Protein AF-A0A431HRC5-F1 (afdb_monomer)

Solvent-accessible surface area (backbone atoms only — not comparable to full-atom values): 5833 Å² total; per-residue (Å²): 88,67,70,60,21,51,48,54,44,73,71,49,99,61,63,73,68,60,34,54,52,47,36,51,52,27,50,53,50,45,51,49,48,45,42,75,72,32,71,64,42,53,46,49,58,51,49,56,55,51,52,53,56,52,58,71,63,57,76,72,75,52,74,67,57,56,50,50,55,50,51,54,52,51,52,50,50,52,52,51,51,52,51,50,52,52,50,53,50,50,50,48,49,48,48,45,57,69,72,62,61,68,72,130

Radius of gyration: 35.65 Å; Cα contacts (8 Å, |Δi|>4): 38; chains: 1; bounding box: 66×40×90 Å

pLDDT: mean 80.33, std 10.62, range [48.0, 97.94]

Secondary structure (DSSP, 8-state):
-HHHHHHHHHH--S-HHHHHHHHHHHHHHHHHHHHHH-HHHHHHHHHHHHHHHHHTT--PPPHHHHHHHHHHHHHHHHHHHHHHHHHHHHHHHHIIIIIS----

Mean predicted aligned error: 13.35 Å

Structure (mmCIF, N/CA/C/O backbone):
data_AF-A0A431HRC5-F1
#
_entry.id   AF-A0A431HRC5-F1
#
loop_
_atom_site.group_PDB
_atom_site.id
_atom_site.type_symbol
_atom_site.label_atom_id
_atom_site.label_alt_id
_atom_site.label_comp_id
_atom_site.label_asym_id
_atom_site.label_entity_id
_atom_site.label_seq_id
_atom_site.pdbx_PDB_ins_code
_atom_site.Cartn_x
_atom_site.Cartn_y
_atom_site.Cartn_z
_atom_site.occupancy
_atom_site.B_iso_or_equiv
_atom_site.auth_seq_id
_atom_site.auth_comp_id
_atom_site.auth_asym_id
_atom_site.auth_atom_id
_atom_site.pdbx_PDB_model_num
ATOM 1 N N . PHE A 1 1 ? 20.438 7.094 -32.213 1.00 67.19 1 PHE A N 1
ATOM 2 C CA . PHE A 1 1 ? 19.367 6.370 -32.932 1.00 67.19 1 PHE A CA 1
ATOM 3 C C . PHE A 1 1 ? 18.222 7.284 -33.365 1.00 67.19 1 PHE A C 1
ATOM 5 O O . PHE A 1 1 ? 17.969 7.348 -34.556 1.00 67.19 1 PHE A O 1
ATOM 12 N N . ILE A 1 2 ? 17.604 8.060 -32.465 1.00 66.50 2 ILE A N 1
ATOM 13 C CA . ILE A 1 2 ? 16.458 8.935 -32.802 1.00 66.50 2 ILE A CA 1
ATOM 14 C C . ILE A 1 2 ? 16.832 10.054 -33.794 1.00 66.50 2 ILE A C 1
ATOM 16 O O . ILE A 1 2 ? 16.126 10.260 -34.772 1.00 66.50 2 ILE A O 1
ATOM 20 N N . ILE A 1 3 ? 17.984 10.714 -33.614 1.00 71.69 3 ILE A N 1
ATOM 21 C CA . ILE A 1 3 ? 18.467 11.761 -34.541 1.00 71.69 3 ILE A CA 1
ATOM 22 C C . ILE A 1 3 ? 18.748 11.190 -35.944 1.00 71.69 3 ILE A C 1
ATOM 24 O O . ILE A 1 3 ? 18.415 11.814 -36.946 1.00 71.69 3 ILE A O 1
ATOM 28 N N . ALA A 1 4 ? 19.282 9.966 -36.026 1.00 68.12 4 ALA A N 1
ATOM 29 C CA . ALA A 1 4 ? 19.485 9.267 -37.298 1.00 68.12 4 ALA A CA 1
ATOM 30 C C . ALA A 1 4 ? 18.148 8.858 -37.951 1.00 68.12 4 ALA A C 1
ATOM 32 O O . ALA A 1 4 ? 17.988 9.012 -39.158 1.00 68.12 4 ALA A O 1
ATOM 33 N N . GLY A 1 5 ? 17.165 8.411 -37.159 1.00 63.25 5 GLY A N 1
ATOM 34 C CA . GLY A 1 5 ? 15.809 8.114 -37.634 1.00 63.25 5 GLY A CA 1
ATOM 35 C C . GLY A 1 5 ? 15.072 9.349 -38.163 1.00 63.25 5 GLY A C 1
ATOM 36 O O . GLY A 1 5 ? 14.425 9.280 -39.205 1.00 63.25 5 GLY A O 1
ATOM 37 N N . LEU A 1 6 ? 15.234 10.502 -37.506 1.00 65.88 6 LEU A N 1
ATOM 38 C CA . LEU A 1 6 ? 14.720 11.789 -37.988 1.00 65.88 6 LEU A CA 1
ATOM 39 C C . LEU A 1 6 ? 15.419 12.227 -39.285 1.00 65.88 6 LEU A C 1
ATOM 41 O O . LEU A 1 6 ? 14.752 12.682 -40.211 1.00 65.88 6 LEU A O 1
ATOM 45 N N . GLY A 1 7 ? 16.735 12.023 -39.396 1.00 68.56 7 GLY A N 1
ATOM 46 C CA . GLY A 1 7 ? 17.486 12.294 -40.627 1.00 68.56 7 GLY A CA 1
ATOM 47 C C . GLY A 1 7 ? 16.975 11.495 -41.832 1.00 68.56 7 GLY A C 1
ATOM 48 O O . GLY A 1 7 ? 16.808 12.053 -42.913 1.00 68.56 7 GLY A O 1
ATOM 49 N N . VAL A 1 8 ? 16.633 10.218 -41.639 1.00 66.56 8 VAL A N 1
ATOM 50 C CA . VAL A 1 8 ? 16.024 9.372 -42.684 1.00 66.56 8 VAL A CA 1
ATOM 51 C C . VAL A 1 8 ? 14.601 9.834 -43.030 1.00 66.56 8 VAL A C 1
ATOM 53 O O . VAL A 1 8 ? 14.221 9.835 -44.200 1.00 66.56 8 VAL A O 1
ATOM 56 N N . PHE A 1 9 ? 13.820 10.279 -42.042 1.00 66.62 9 PHE A N 1
ATOM 57 C CA . PHE A 1 9 ? 12.453 10.770 -42.251 1.00 66.62 9 PHE A CA 1
ATOM 58 C C . PHE A 1 9 ? 12.405 12.054 -43.104 1.00 66.62 9 PHE A C 1
ATOM 60 O O . PHE A 1 9 ? 11.560 12.180 -43.997 1.00 66.62 9 PHE A O 1
ATOM 67 N N . TYR A 1 10 ? 13.320 12.998 -42.854 1.00 69.25 10 TYR A N 1
ATOM 68 C CA . TYR A 1 10 ? 13.360 14.291 -43.550 1.00 69.25 10 TYR A CA 1
ATOM 69 C C . TYR A 1 10 ? 14.222 14.294 -44.822 1.00 69.25 10 TYR A C 1
ATOM 71 O O . TYR A 1 10 ? 13.905 15.028 -45.753 1.00 69.25 10 TYR A O 1
ATOM 79 N N . GLY A 1 11 ? 15.277 13.475 -44.896 1.00 68.12 11 GLY A N 1
ATOM 80 C CA . GLY A 1 11 ? 16.226 13.475 -46.017 1.00 68.12 11 GLY A CA 1
ATOM 81 C C . GLY A 1 11 ? 15.779 12.691 -47.254 1.00 68.12 11 GLY A C 1
ATOM 82 O O . GLY A 1 11 ? 16.298 12.918 -48.344 1.00 68.12 11 GLY A O 1
ATOM 83 N N . VAL A 1 12 ? 14.811 11.780 -47.120 1.00 69.06 12 VAL A N 1
ATOM 84 C CA . VAL A 1 12 ? 14.376 10.910 -48.221 1.00 69.06 12 VAL A CA 1
ATOM 85 C C . VAL A 1 12 ? 13.092 11.462 -48.862 1.00 69.06 12 VAL A C 1
ATOM 87 O O . VAL A 1 12 ? 12.033 11.492 -48.231 1.00 69.06 12 VAL A O 1
ATOM 90 N N . GLN A 1 13 ? 13.141 11.856 -50.142 1.00 65.88 13 GLN A N 1
ATOM 91 C CA . GLN A 1 13 ? 11.955 12.202 -50.952 1.00 65.88 13 GLN A CA 1
ATOM 92 C C . GLN A 1 13 ? 11.220 10.939 -51.454 1.00 65.88 13 GLN A C 1
ATOM 94 O O . GLN A 1 13 ? 10.993 10.762 -52.645 1.00 65.88 13 GLN A O 1
ATOM 99 N N . ALA A 1 14 ? 10.880 10.022 -50.545 1.00 66.38 14 ALA A N 1
ATOM 100 C CA . ALA A 1 14 ? 10.155 8.789 -50.859 1.00 66.38 14 ALA A CA 1
ATOM 101 C C . ALA A 1 14 ? 8.715 8.817 -50.330 1.00 66.38 14 ALA A C 1
ATOM 103 O O . ALA A 1 14 ? 8.324 9.705 -49.565 1.00 66.38 14 ALA A O 1
ATOM 104 N N . ALA A 1 15 ? 7.936 7.810 -50.734 1.00 73.88 15 ALA A N 1
ATOM 105 C CA . ALA A 1 15 ? 6.562 7.604 -50.294 1.00 73.88 15 ALA A CA 1
ATOM 106 C C . ALA A 1 15 ? 6.440 7.635 -48.761 1.00 73.88 15 ALA A C 1
ATOM 108 O O . ALA A 1 15 ? 7.267 7.069 -48.042 1.00 73.88 15 ALA A O 1
ATOM 109 N N . SER A 1 16 ? 5.369 8.269 -48.271 1.00 72.69 16 SER A N 1
ATOM 110 C CA . SER A 1 16 ? 5.159 8.572 -46.846 1.00 72.69 16 SER A CA 1
ATOM 111 C C . SER A 1 16 ? 5.315 7.344 -45.933 1.00 72.69 16 SER A C 1
ATOM 113 O O . SER A 1 16 ? 5.894 7.439 -44.854 1.00 72.69 16 SER A O 1
ATOM 115 N N . TRP A 1 17 ? 4.901 6.160 -46.397 1.00 73.12 17 TRP A N 1
ATOM 116 C CA . TRP A 1 17 ? 5.009 4.896 -45.658 1.00 73.12 17 TRP A CA 1
ATOM 117 C C . TRP A 1 17 ? 6.452 4.494 -45.302 1.00 73.12 17 TRP A C 1
ATOM 119 O O . TRP A 1 17 ? 6.709 4.026 -44.194 1.00 73.12 17 TRP A O 1
ATOM 129 N N . ILE A 1 18 ? 7.421 4.723 -46.195 1.00 78.56 18 ILE A N 1
ATOM 130 C CA . ILE A 1 18 ? 8.829 4.330 -45.986 1.00 78.56 18 ILE A CA 1
ATOM 131 C C . ILE A 1 18 ? 9.449 5.128 -44.830 1.00 78.56 18 ILE A C 1
ATOM 133 O O . ILE A 1 18 ? 10.245 4.601 -44.051 1.00 78.56 18 ILE A O 1
ATOM 137 N N . LYS A 1 19 ? 9.027 6.384 -44.668 1.00 76.56 19 LYS A N 1
ATOM 138 C CA . LYS A 1 19 ? 9.488 7.269 -43.596 1.00 76.56 19 LYS A CA 1
ATOM 139 C C . LYS A 1 19 ? 9.036 6.776 -42.219 1.00 76.56 19 LYS A C 1
ATOM 141 O O . LYS A 1 19 ? 9.836 6.735 -41.285 1.00 76.56 19 LYS A O 1
ATOM 146 N N . TRP A 1 20 ? 7.780 6.340 -42.107 1.00 77.81 20 TRP A N 1
ATOM 147 C CA . TRP A 1 20 ? 7.232 5.763 -40.875 1.00 77.81 20 TRP A CA 1
ATOM 148 C C . TRP A 1 20 ? 7.905 4.441 -40.505 1.00 77.81 20 TRP A C 1
ATOM 150 O O . TRP A 1 20 ? 8.258 4.243 -39.343 1.00 77.81 20 TRP A O 1
ATOM 160 N N . VAL A 1 21 ? 8.167 3.573 -41.486 1.00 83.44 21 VAL A N 1
ATOM 161 C CA . VAL A 1 21 ? 8.894 2.314 -41.259 1.00 83.44 21 VAL A CA 1
ATOM 162 C C . VAL A 1 21 ? 10.316 2.577 -40.751 1.00 83.44 21 VAL A C 1
ATOM 164 O O . VAL A 1 21 ? 10.734 1.960 -39.773 1.00 83.44 21 VAL A O 1
ATOM 167 N N . GLY A 1 22 ? 11.042 3.530 -41.346 1.00 81.06 22 GLY A N 1
ATOM 168 C CA . GLY A 1 22 ? 12.389 3.902 -40.894 1.00 81.06 22 GLY A CA 1
ATOM 169 C C . GLY A 1 22 ? 12.414 4.466 -39.469 1.00 81.06 22 GLY A C 1
ATOM 170 O O . GLY A 1 22 ? 13.288 4.121 -38.670 1.00 81.06 22 GLY A O 1
ATOM 171 N N . PHE A 1 23 ? 11.418 5.280 -39.114 1.00 79.19 23 PHE A N 1
ATOM 172 C CA . PHE A 1 23 ? 11.287 5.824 -37.765 1.00 79.19 23 PHE A CA 1
ATOM 173 C C . PHE A 1 23 ? 11.006 4.726 -36.731 1.00 79.19 23 PHE A C 1
ATOM 175 O O . PHE A 1 23 ? 11.716 4.632 -35.727 1.00 79.19 23 PHE A O 1
ATOM 182 N N . ILE A 1 24 ? 10.043 3.843 -37.010 1.00 84.81 24 ILE A N 1
ATOM 183 C CA . ILE A 1 24 ? 9.697 2.716 -36.133 1.00 84.81 24 ILE A CA 1
ATOM 184 C C . ILE A 1 24 ? 10.893 1.774 -35.968 1.00 84.81 24 ILE A C 1
ATOM 186 O O . ILE A 1 24 ? 11.231 1.411 -34.842 1.00 84.81 24 ILE A O 1
ATOM 190 N N . ALA A 1 25 ? 11.598 1.442 -37.053 1.00 85.06 25 ALA A N 1
ATOM 191 C CA . ALA A 1 25 ? 12.803 0.619 -36.989 1.00 85.06 25 ALA A CA 1
ATOM 192 C C . ALA A 1 25 ? 13.879 1.247 -36.087 1.00 85.06 25 ALA A C 1
ATOM 194 O O . ALA A 1 25 ? 14.488 0.553 -35.273 1.00 85.06 25 ALA A O 1
ATOM 195 N N . SER A 1 26 ? 14.072 2.569 -36.155 1.00 81.50 26 SER A N 1
ATOM 196 C CA . SER A 1 26 ? 15.042 3.267 -35.300 1.00 81.50 26 SER A CA 1
ATOM 197 C C . SER A 1 26 ? 14.678 3.230 -33.809 1.00 81.50 26 SER A C 1
ATOM 199 O O . SER A 1 26 ? 15.572 3.117 -32.966 1.00 81.50 26 SER A O 1
ATOM 201 N N . ILE A 1 27 ? 13.382 3.275 -33.478 1.00 86.00 27 ILE A N 1
ATOM 202 C CA . ILE A 1 27 ? 12.879 3.150 -32.102 1.00 86.00 27 ILE A CA 1
ATOM 203 C C . ILE A 1 27 ? 13.081 1.729 -31.588 1.00 86.00 27 ILE A C 1
ATOM 205 O O . ILE A 1 27 ? 13.588 1.547 -30.484 1.00 86.00 27 ILE A O 1
ATOM 209 N N . VAL A 1 28 ? 12.742 0.721 -32.392 1.00 86.62 28 VAL A N 1
ATOM 210 C CA . VAL A 1 28 ? 12.910 -0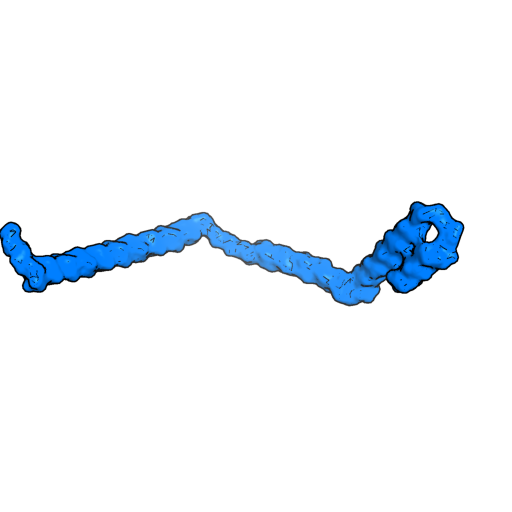.690 -32.019 1.00 86.62 28 VAL A CA 1
ATOM 211 C C . VAL A 1 28 ? 14.383 -1.013 -31.772 1.00 86.62 28 VAL A C 1
ATOM 213 O O . VAL A 1 28 ? 14.711 -1.638 -30.766 1.00 86.62 28 VAL A O 1
ATOM 216 N N . ILE A 1 29 ? 15.287 -0.520 -32.625 1.00 85.88 29 ILE A N 1
ATOM 217 C CA . ILE A 1 29 ? 16.735 -0.683 -32.434 1.00 85.88 29 ILE A CA 1
ATOM 218 C C . ILE A 1 29 ? 17.199 0.037 -31.163 1.00 85.88 29 ILE A C 1
ATOM 220 O O . ILE A 1 29 ? 17.966 -0.532 -30.391 1.00 85.88 29 ILE A O 1
ATOM 224 N N . ALA A 1 30 ? 16.722 1.258 -30.899 1.00 82.38 30 ALA A N 1
ATOM 225 C CA . ALA A 1 30 ? 17.086 1.994 -29.688 1.00 82.38 30 ALA A CA 1
ATOM 226 C C . ALA A 1 30 ? 16.646 1.265 -28.408 1.00 82.38 30 ALA A C 1
ATOM 228 O O . ALA A 1 30 ? 17.429 1.161 -27.465 1.00 82.38 30 ALA A O 1
ATOM 229 N N . LEU A 1 31 ? 15.423 0.727 -28.390 1.00 82.88 31 LEU A N 1
ATOM 230 C CA . LEU A 1 31 ? 14.891 -0.050 -27.270 1.00 82.88 31 LEU A CA 1
ATOM 231 C C . LEU A 1 31 ? 15.624 -1.385 -27.102 1.00 82.88 31 LEU A C 1
ATOM 233 O O . LEU A 1 31 ? 15.955 -1.758 -25.979 1.00 82.88 31 LEU A O 1
ATOM 237 N N . GLY A 1 32 ? 15.936 -2.073 -28.203 1.00 82.00 32 GLY A N 1
ATOM 238 C CA . GLY A 1 32 ? 16.723 -3.305 -28.184 1.00 82.00 32 GLY A CA 1
ATOM 239 C C . GLY A 1 32 ? 18.128 -3.077 -27.628 1.00 82.00 32 GLY A C 1
ATOM 240 O O . GLY A 1 32 ? 18.552 -3.771 -26.708 1.00 82.00 32 GLY A O 1
ATOM 241 N N . VAL A 1 33 ? 18.832 -2.050 -28.109 1.00 80.25 33 VAL A N 1
ATOM 242 C CA . VAL A 1 33 ? 20.164 -1.694 -27.599 1.00 80.25 33 VAL A CA 1
ATOM 243 C C . VAL A 1 33 ? 20.091 -1.279 -26.128 1.00 80.25 33 VAL A C 1
ATOM 245 O O . VAL A 1 33 ? 20.918 -1.722 -25.337 1.00 80.25 33 VAL A O 1
ATOM 248 N N . PHE A 1 34 ? 19.089 -0.493 -25.726 1.00 78.19 34 PHE A N 1
ATOM 249 C CA . PHE A 1 34 ? 18.898 -0.130 -24.320 1.00 78.19 34 PHE A CA 1
ATOM 250 C C . PHE A 1 34 ? 18.672 -1.361 -23.432 1.00 78.19 34 PHE A C 1
ATOM 252 O O . PHE A 1 34 ? 19.240 -1.438 -22.350 1.00 78.19 34 PHE A O 1
ATOM 259 N N . TYR A 1 35 ? 17.899 -2.346 -23.885 1.00 77.62 35 TYR A N 1
ATOM 260 C CA . TYR A 1 35 ? 17.643 -3.562 -23.117 1.00 77.62 35 TYR A CA 1
ATOM 261 C C . TYR A 1 35 ? 18.877 -4.475 -23.000 1.00 77.62 35 TYR A C 1
ATOM 263 O O . TYR A 1 35 ? 19.148 -4.986 -21.916 1.00 77.62 35 TYR A O 1
ATOM 271 N N . PHE A 1 36 ? 19.637 -4.662 -24.087 1.00 74.12 36 PHE A N 1
ATOM 272 C CA . PHE A 1 36 ? 20.758 -5.612 -24.131 1.00 74.12 36 PHE A CA 1
ATOM 273 C C . PHE A 1 36 ? 22.103 -5.042 -23.659 1.00 74.12 36 PHE A C 1
ATOM 275 O O . PHE A 1 36 ? 22.893 -5.781 -23.077 1.00 74.12 36 PHE A O 1
ATOM 282 N N . LEU A 1 37 ? 22.390 -3.760 -23.909 1.00 70.88 37 LEU A N 1
ATOM 283 C CA . LEU A 1 37 ? 23.668 -3.141 -23.530 1.00 70.88 37 LEU A CA 1
ATOM 284 C C . LEU A 1 37 ? 23.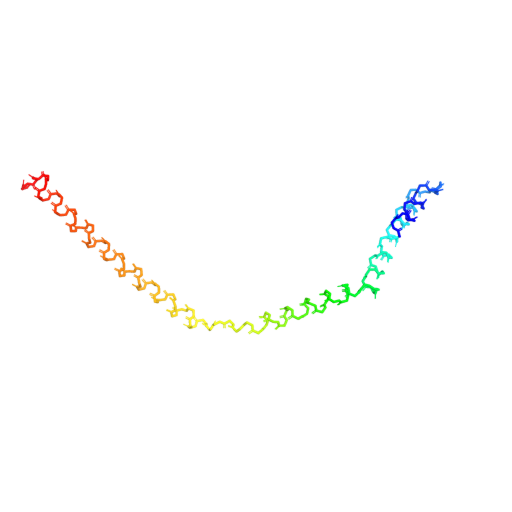612 -2.429 -22.176 1.00 70.88 37 LEU A C 1
ATOM 286 O O . LEU A 1 37 ? 24.654 -2.255 -21.546 1.00 70.88 37 LEU A O 1
ATOM 290 N N . SER A 1 38 ? 22.432 -1.985 -21.724 1.00 74.19 38 SER A N 1
ATOM 291 C CA . SER A 1 38 ? 22.341 -1.248 -20.464 1.0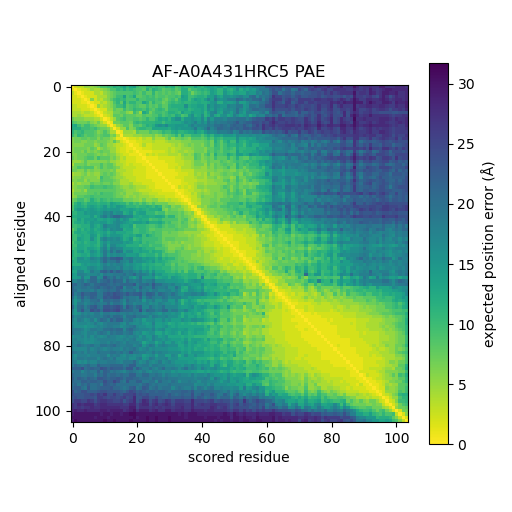0 74.19 38 SER A CA 1
ATOM 292 C C . SER A 1 38 ? 22.327 -2.203 -19.268 1.00 74.19 38 SER A C 1
ATOM 294 O O . SER A 1 38 ? 21.419 -3.036 -19.167 1.00 74.19 38 SER A O 1
ATOM 296 N N . PRO A 1 39 ? 23.231 -2.030 -18.285 1.00 65.69 39 PRO A N 1
ATOM 297 C CA . PRO A 1 39 ? 23.159 -2.771 -17.029 1.00 65.69 39 PRO A CA 1
ATOM 298 C C . PRO A 1 39 ? 21.833 -2.511 -16.292 1.00 65.69 39 PRO A C 1
ATOM 300 O O . PRO A 1 39 ? 21.339 -3.385 -15.588 1.00 65.69 39 PRO A O 1
ATOM 303 N N . VAL A 1 40 ? 21.198 -1.350 -16.500 1.00 69.81 40 VAL A N 1
ATOM 304 C CA . VAL A 1 40 ? 19.889 -1.014 -15.911 1.00 69.81 40 VAL A CA 1
ATOM 305 C C . VAL A 1 40 ? 18.755 -1.846 -16.526 1.00 69.81 40 VAL A C 1
ATOM 307 O O . VAL A 1 40 ? 17.866 -2.285 -15.799 1.00 69.81 40 VAL A O 1
ATOM 310 N N . GLY A 1 41 ? 18.793 -2.110 -17.839 1.00 65.25 41 GLY A N 1
ATOM 311 C CA . GLY A 1 41 ? 17.757 -2.870 -18.554 1.00 65.25 41 GLY A CA 1
ATOM 312 C C . GLY A 1 41 ? 17.682 -4.333 -18.111 1.00 65.25 41 GLY A C 1
ATOM 313 O O . GLY A 1 41 ? 16.604 -4.844 -17.802 1.00 65.25 41 GLY A O 1
ATOM 314 N N . VAL A 1 42 ? 18.842 -4.980 -17.983 1.00 69.00 42 VAL A N 1
ATOM 315 C CA . VAL A 1 42 ? 18.949 -6.364 -17.494 1.00 69.00 42 VAL A CA 1
ATOM 316 C C . VAL A 1 42 ? 18.616 -6.454 -16.000 1.00 69.00 42 VAL A C 1
ATOM 318 O O . VAL A 1 42 ? 17.910 -7.372 -15.571 1.00 69.00 42 VAL A O 1
ATOM 321 N N . ASN A 1 43 ? 19.060 -5.477 -15.202 1.00 75.69 43 ASN A N 1
ATOM 322 C CA . ASN A 1 43 ? 18.774 -5.456 -13.771 1.00 75.69 43 ASN A CA 1
ATOM 323 C C . ASN A 1 43 ? 17.284 -5.249 -13.479 1.00 75.69 43 ASN A C 1
ATOM 325 O O . ASN A 1 43 ? 16.772 -5.895 -12.573 1.00 75.69 43 ASN A O 1
ATOM 329 N N . LEU A 1 44 ? 16.553 -4.440 -14.255 1.00 77.12 44 LEU A N 1
ATOM 330 C CA . LEU A 1 44 ? 15.102 -4.254 -14.094 1.00 77.12 44 LEU A CA 1
ATOM 331 C C . LEU A 1 44 ? 14.329 -5.577 -14.149 1.00 77.12 44 LEU A C 1
ATOM 333 O O . LEU A 1 44 ? 13.490 -5.833 -13.289 1.00 77.12 44 LEU A O 1
ATOM 337 N N . HIS A 1 45 ? 14.641 -6.455 -15.106 1.00 78.12 45 HIS A N 1
ATOM 338 C CA . HIS A 1 45 ? 13.994 -7.767 -15.187 1.00 78.12 45 HIS A CA 1
ATOM 339 C C . HIS A 1 45 ? 14.279 -8.626 -13.945 1.00 78.12 45 HIS A C 1
ATOM 341 O O . HIS A 1 45 ? 13.384 -9.286 -13.409 1.00 78.12 45 HIS A O 1
ATOM 347 N N . LYS A 1 46 ? 15.521 -8.578 -13.451 1.00 81.25 46 LYS A N 1
ATOM 348 C CA . LYS A 1 46 ? 15.924 -9.252 -12.216 1.00 81.25 46 LYS A CA 1
ATOM 349 C C . LYS A 1 46 ? 15.203 -8.669 -10.992 1.00 81.25 46 LYS A C 1
ATOM 351 O O . LYS A 1 46 ? 14.682 -9.452 -10.205 1.00 81.25 46 LYS A O 1
ATOM 356 N N . TYR A 1 47 ? 15.071 -7.345 -10.890 1.00 81.44 47 TYR A N 1
ATOM 357 C CA . TYR A 1 47 ? 14.318 -6.670 -9.827 1.00 81.44 47 TYR A CA 1
ATOM 358 C C . TYR A 1 47 ? 12.851 -7.098 -9.805 1.00 81.44 47 TYR A C 1
ATOM 360 O O . TYR A 1 47 ? 12.361 -7.500 -8.757 1.00 81.44 47 TYR A O 1
ATOM 368 N N . PHE A 1 48 ? 12.159 -7.105 -10.949 1.00 83.81 48 PHE A N 1
ATOM 369 C CA . PHE A 1 48 ? 10.770 -7.580 -11.010 1.00 83.81 48 PHE A CA 1
ATOM 370 C C . PHE A 1 48 ? 10.637 -9.036 -10.552 1.00 83.81 48 PHE A C 1
ATOM 372 O O . PHE A 1 48 ? 9.726 -9.375 -9.794 1.00 83.81 48 PHE A O 1
ATOM 379 N N . LYS A 1 49 ? 11.567 -9.899 -10.977 1.00 85.38 49 LYS A N 1
ATOM 380 C CA . LYS A 1 49 ? 11.597 -11.305 -10.566 1.00 85.38 49 LYS A CA 1
ATOM 381 C C . LYS A 1 49 ? 11.847 -11.456 -9.064 1.00 85.38 49 LYS A C 1
ATOM 383 O O . LYS A 1 49 ? 11.226 -12.305 -8.431 1.00 85.38 49 LYS A O 1
ATOM 388 N N . GLU A 1 50 ? 12.741 -10.658 -8.492 1.00 84.00 50 GLU A N 1
ATOM 389 C CA . GLU A 1 50 ? 13.047 -10.659 -7.059 1.00 84.00 50 GLU A CA 1
ATOM 390 C C . GLU A 1 50 ? 11.880 -10.111 -6.229 1.00 84.00 50 GLU A C 1
ATOM 392 O O . GLU A 1 50 ? 11.471 -10.766 -5.273 1.00 84.00 50 GLU A O 1
ATOM 397 N N . SER A 1 51 ? 11.260 -9.001 -6.639 1.00 83.69 51 SER A N 1
ATOM 398 C CA . SER A 1 51 ? 10.069 -8.446 -5.984 1.00 83.69 51 SER A CA 1
ATOM 399 C C . SER A 1 51 ? 8.894 -9.420 -6.004 1.00 83.69 51 SER A C 1
ATOM 401 O O . SER A 1 51 ? 8.223 -9.591 -4.990 1.00 83.69 51 SER A O 1
ATOM 403 N N . TYR A 1 52 ? 8.666 -10.116 -7.123 1.00 83.12 52 TYR A N 1
ATOM 404 C CA . TYR A 1 52 ? 7.615 -11.129 -7.199 1.00 83.12 52 TYR A CA 1
ATOM 405 C C . TYR A 1 52 ? 7.882 -12.305 -6.250 1.00 83.12 52 TYR A C 1
ATOM 407 O O . TYR A 1 52 ? 6.974 -12.764 -5.558 1.00 83.12 52 TYR A O 1
ATOM 415 N N . ARG A 1 53 ? 9.138 -12.757 -6.155 1.00 82.62 53 ARG A N 1
ATOM 416 C CA . ARG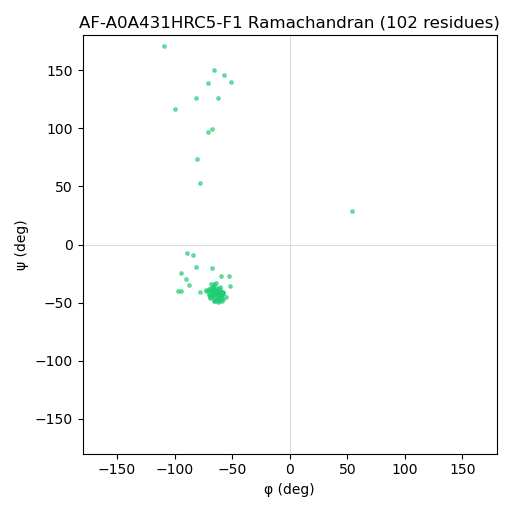 A 1 53 ? 9.533 -13.802 -5.198 1.00 82.62 53 ARG A CA 1
ATOM 417 C C . ARG A 1 53 ? 9.372 -13.355 -3.747 1.00 82.62 53 ARG A C 1
ATOM 419 O O . ARG A 1 53 ? 9.053 -14.193 -2.913 1.00 82.62 53 ARG A O 1
ATOM 426 N N . GLU A 1 54 ? 9.572 -12.077 -3.441 1.00 83.00 54 GLU A N 1
ATOM 427 C CA . GLU A 1 54 ? 9.394 -11.543 -2.087 1.00 83.00 54 GLU A CA 1
ATOM 428 C C . GLU A 1 54 ? 7.915 -11.439 -1.702 1.00 83.00 54 GLU A C 1
ATOM 430 O O . GLU A 1 54 ? 7.534 -11.828 -0.603 1.00 83.00 54 GLU A O 1
ATOM 435 N N . ILE A 1 55 ? 7.054 -11.029 -2.640 1.00 80.19 55 ILE A N 1
ATOM 436 C CA . ILE A 1 55 ? 5.595 -11.018 -2.445 1.00 80.19 55 ILE A CA 1
ATOM 437 C C . ILE A 1 55 ? 5.076 -12.434 -2.167 1.00 80.19 55 ILE A C 1
ATOM 439 O O . ILE A 1 55 ? 4.201 -12.619 -1.327 1.00 80.19 55 ILE A O 1
ATOM 443 N N . GLN A 1 56 ? 5.647 -13.452 -2.814 1.00 80.00 56 GLN A N 1
ATOM 444 C CA . GLN A 1 56 ? 5.301 -14.851 -2.542 1.00 80.00 56 GLN A CA 1
ATOM 445 C C . GLN A 1 56 ? 5.734 -15.339 -1.151 1.00 80.00 56 GLN A C 1
ATOM 447 O O . GLN A 1 56 ? 5.189 -16.330 -0.669 1.00 80.00 56 GLN A O 1
ATOM 452 N N . LYS A 1 57 ? 6.689 -14.664 -0.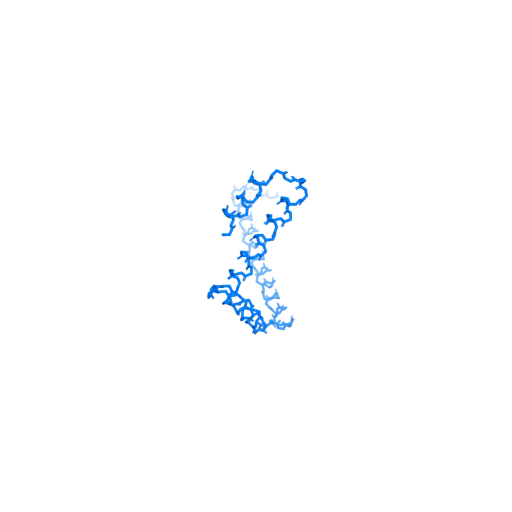497 1.00 79.19 57 LYS A N 1
ATOM 453 C CA . LYS A 1 57 ? 7.071 -14.942 0.898 1.00 79.19 57 LYS A CA 1
ATOM 454 C C . LYS A 1 57 ? 6.175 -14.235 1.909 1.00 79.19 57 LYS A C 1
ATOM 456 O O . LYS A 1 57 ? 6.294 -14.517 3.099 1.00 79.19 57 LYS A O 1
ATOM 461 N N . VAL A 1 58 ? 5.299 -13.327 1.472 1.00 81.50 58 VAL A N 1
ATOM 462 C CA . VAL A 1 58 ? 4.301 -12.722 2.354 1.00 81.50 58 VAL A CA 1
ATOM 463 C C . VAL A 1 58 ? 3.330 -13.824 2.748 1.00 81.50 58 VAL A C 1
ATOM 465 O O . VAL A 1 58 ? 2.448 -14.222 1.987 1.00 81.50 58 VAL A O 1
ATOM 468 N N . VAL A 1 59 ? 3.550 -14.364 3.943 1.00 76.12 59 VAL A N 1
ATOM 469 C CA . VAL A 1 59 ? 2.690 -15.379 4.534 1.00 76.12 59 VAL A CA 1
ATOM 470 C C . VAL A 1 59 ? 1.399 -14.672 4.910 1.00 76.12 59 VAL A C 1
ATOM 472 O O . VAL A 1 59 ? 1.324 -13.976 5.921 1.00 76.12 59 VAL A O 1
ATOM 475 N N . TRP A 1 60 ? 0.400 -14.772 4.039 1.00 76.00 60 TRP A N 1
ATOM 476 C CA . TRP A 1 60 ? -0.899 -14.192 4.325 1.00 76.00 60 TRP A CA 1
ATOM 477 C C . TRP A 1 60 ? -1.475 -14.887 5.559 1.00 76.00 60 TRP A C 1
ATOM 479 O O . TRP A 1 60 ? -1.536 -16.123 5.579 1.00 76.00 60 TRP A O 1
ATOM 489 N N . PRO A 1 61 ? -1.860 -14.112 6.587 1.00 68.44 61 PRO A N 1
ATOM 490 C CA . PRO A 1 61 ? -2.380 -14.667 7.822 1.00 68.44 61 PRO A CA 1
ATOM 491 C C . PRO A 1 61 ? -3.595 -15.538 7.520 1.00 68.44 61 PRO A C 1
ATOM 493 O O . PRO A 1 61 ? -4.365 -15.289 6.584 1.00 68.44 61 PRO A O 1
ATOM 496 N N . THR A 1 62 ? -3.756 -16.605 8.296 1.00 81.50 62 THR A N 1
ATOM 497 C CA . THR A 1 62 ? -4.849 -17.546 8.050 1.00 81.50 62 THR A CA 1
ATOM 498 C C . THR A 1 62 ? -6.186 -16.845 8.302 1.00 81.50 62 THR A C 1
ATOM 500 O O . THR A 1 62 ? -6.291 -15.982 9.174 1.00 81.50 62 THR A O 1
ATOM 503 N N . ARG A 1 63 ? -7.260 -17.242 7.599 1.00 75.25 63 ARG A N 1
ATOM 504 C CA . ARG A 1 63 ? -8.602 -16.645 7.799 1.00 75.25 63 ARG A CA 1
ATOM 505 C C . ARG A 1 63 ? -9.052 -16.651 9.267 1.00 75.25 63 ARG A C 1
ATOM 507 O O . ARG A 1 63 ? -9.842 -15.802 9.666 1.00 75.25 63 ARG A O 1
ATOM 514 N N . LYS A 1 64 ? -8.551 -17.604 10.061 1.00 76.62 64 LYS A N 1
ATOM 515 C CA . LYS A 1 64 ? -8.832 -17.719 11.495 1.00 76.62 64 LYS A CA 1
ATOM 516 C C . LYS A 1 64 ? -8.173 -16.595 12.303 1.00 76.62 64 LYS A C 1
ATOM 518 O O . LYS A 1 64 ? -8.842 -16.013 13.147 1.00 76.62 64 LYS A O 1
ATOM 523 N N . GLU A 1 65 ? -6.921 -16.251 12.010 1.00 77.88 65 GLU A N 1
ATOM 524 C CA . GLU A 1 65 ? -6.200 -15.156 12.679 1.00 77.88 65 GLU A CA 1
ATOM 525 C C . GLU A 1 65 ? -6.805 -13.797 12.320 1.00 77.88 65 GLU A C 1
ATOM 527 O O . GLU A 1 65 ? -7.081 -12.989 13.203 1.00 77.88 65 GLU A O 1
ATOM 532 N N . THR A 1 66 ? -7.112 -13.564 11.038 1.00 80.56 66 THR A N 1
ATOM 533 C CA . THR A 1 66 ? -7.773 -12.320 10.609 1.00 80.56 66 THR A CA 1
ATOM 534 C C . THR A 1 66 ? -9.108 -12.123 11.328 1.00 80.56 66 THR A C 1
ATOM 536 O O . THR A 1 66 ? -9.399 -11.029 11.806 1.00 80.56 66 THR A O 1
ATOM 539 N N . MET A 1 67 ? -9.897 -13.193 11.464 1.00 87.81 67 MET A N 1
ATOM 540 C CA . MET A 1 67 ? -11.187 -13.129 12.148 1.00 87.81 67 MET A CA 1
ATOM 541 C C . MET A 1 67 ? -11.061 -12.892 13.653 1.00 87.81 67 MET A C 1
ATOM 543 O O . MET A 1 67 ? -11.901 -12.192 14.216 1.00 87.81 67 MET A O 1
ATOM 54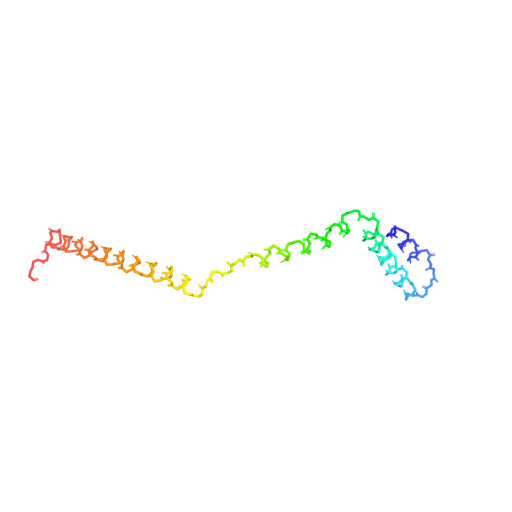7 N N . GLN A 1 68 ? -10.019 -13.418 14.302 1.00 85.19 68 GLN A N 1
ATOM 548 C CA . GLN A 1 68 ? -9.742 -13.123 15.711 1.00 85.19 68 GLN A CA 1
ATOM 549 C C . GLN A 1 68 ? -9.489 -11.631 15.922 1.00 85.19 68 GLN A C 1
ATOM 551 O O . GLN A 1 68 ? -10.106 -11.033 16.802 1.00 85.19 68 GLN A O 1
ATOM 556 N N . PHE A 1 69 ? -8.660 -11.005 15.083 1.00 86.62 69 PHE A N 1
ATOM 557 C CA . PHE A 1 69 ? -8.414 -9.566 15.185 1.00 86.62 69 PHE A CA 1
ATOM 558 C C . PHE A 1 69 ? -9.685 -8.742 14.951 1.00 86.62 69 PHE A C 1
ATOM 560 O O . PHE A 1 69 ? -9.936 -7.797 15.696 1.00 86.62 69 PHE A O 1
ATOM 567 N N . THR A 1 70 ? -10.535 -9.124 13.991 1.00 90.44 70 THR A N 1
ATOM 568 C CA . THR A 1 70 ? -11.832 -8.457 13.785 1.00 90.44 70 THR A CA 1
ATOM 569 C C . THR A 1 70 ? -12.723 -8.548 15.022 1.00 90.44 70 THR A C 1
ATOM 571 O O . THR A 1 70 ? -13.280 -7.534 15.431 1.00 90.44 70 THR A O 1
ATOM 574 N N . TRP A 1 71 ? -12.832 -9.724 15.650 1.00 93.38 71 TRP A N 1
ATOM 575 C CA . TRP A 1 71 ? -13.643 -9.902 16.858 1.00 93.38 71 TRP A CA 1
ATOM 576 C C . TRP A 1 71 ? -13.123 -9.101 18.051 1.00 93.38 71 TRP A C 1
ATOM 578 O O . TRP A 1 71 ? -13.923 -8.514 18.777 1.00 93.38 71 TRP A O 1
ATOM 588 N N . ILE A 1 72 ? -11.801 -9.028 18.226 1.00 94.81 72 ILE A N 1
ATOM 589 C CA . ILE A 1 72 ? -11.172 -8.209 19.270 1.00 94.81 72 ILE A CA 1
ATOM 590 C C . ILE A 1 72 ? -11.535 -6.733 19.078 1.00 94.81 72 ILE A C 1
ATOM 592 O O . ILE A 1 72 ? -11.972 -6.080 20.025 1.00 94.81 72 ILE A O 1
ATOM 596 N N . VAL A 1 73 ? -11.409 -6.215 17.852 1.00 95.88 73 VAL A N 1
ATOM 597 C CA . VAL A 1 73 ? -11.776 -4.825 17.539 1.00 95.88 73 VAL A CA 1
ATOM 598 C C . VAL A 1 73 ? -13.274 -4.594 17.749 1.00 95.88 73 VAL A C 1
ATOM 600 O O . VAL A 1 73 ? -13.658 -3.581 18.326 1.00 95.88 73 VAL A O 1
ATOM 603 N N . PHE A 1 74 ? -14.125 -5.538 17.347 1.00 97.00 74 PHE A N 1
ATOM 604 C CA . PHE A 1 74 ? -15.574 -5.432 17.524 1.00 97.00 74 PHE A CA 1
ATOM 605 C C . PHE A 1 74 ? -15.960 -5.337 19.006 1.00 97.00 74 PHE A C 1
ATOM 607 O O . PHE A 1 74 ? -16.727 -4.458 19.397 1.00 97.00 74 PHE A O 1
ATOM 614 N N . LEU A 1 75 ? -15.373 -6.195 19.845 1.00 97.25 75 LEU A N 1
ATOM 615 C CA . LEU A 1 75 ? -15.573 -6.169 21.291 1.00 97.25 75 LEU A CA 1
ATOM 616 C C . LEU A 1 75 ? -15.089 -4.848 21.901 1.00 97.25 75 LEU A C 1
ATOM 618 O O . LEU A 1 75 ? -15.793 -4.249 22.711 1.00 97.25 75 LEU A O 1
ATOM 622 N N . PHE A 1 76 ? -13.918 -4.367 21.481 1.00 97.56 76 PHE A N 1
ATOM 623 C CA . PHE A 1 76 ? -13.364 -3.097 21.944 1.00 97.56 76 PHE A CA 1
ATOM 624 C C . PHE A 1 76 ? -14.286 -1.911 21.624 1.00 97.56 76 PHE A C 1
ATOM 626 O O . PHE A 1 76 ? -14.575 -1.100 22.503 1.00 97.56 76 PHE A O 1
ATOM 633 N N . VAL A 1 77 ? -14.811 -1.839 20.397 1.00 97.12 77 VAL A N 1
ATOM 634 C CA . VAL A 1 77 ? -15.727 -0.768 19.975 1.00 97.12 77 VAL A CA 1
ATOM 635 C C . VAL A 1 77 ? -17.062 -0.842 20.720 1.00 97.12 77 VAL A C 1
ATOM 637 O O . VAL A 1 77 ? -17.586 0.199 21.106 1.00 97.12 77 VAL A O 1
ATOM 640 N N . ILE A 1 78 ? -17.595 -2.040 20.988 1.00 97.88 78 ILE A N 1
ATOM 641 C CA . ILE A 1 78 ? -18.811 -2.212 21.804 1.00 97.88 78 ILE A CA 1
ATOM 642 C C . ILE A 1 78 ? -18.599 -1.681 23.224 1.00 97.88 78 ILE A C 1
ATOM 644 O O . ILE A 1 78 ? -19.444 -0.948 23.734 1.00 97.88 78 ILE A O 1
ATOM 648 N N . ILE A 1 79 ? -17.474 -2.025 23.857 1.00 97.94 79 ILE A N 1
ATOM 649 C CA . ILE A 1 79 ? -17.151 -1.564 25.213 1.00 97.94 79 ILE A CA 1
ATOM 650 C C . ILE A 1 79 ? -17.024 -0.040 25.242 1.00 97.94 79 ILE A C 1
ATOM 652 O O . ILE A 1 79 ? -17.613 0.604 26.107 1.00 97.94 79 ILE A O 1
ATOM 656 N N . LEU A 1 80 ? -16.301 0.546 24.283 1.00 97.81 80 LEU A N 1
ATOM 657 C CA . LEU A 1 80 ? -16.177 1.999 24.176 1.00 97.81 80 LEU A CA 1
ATOM 658 C C . LEU A 1 80 ? -17.526 2.675 23.919 1.00 97.81 80 LEU A C 1
ATOM 660 O O . LEU A 1 80 ? -17.823 3.687 24.546 1.00 97.81 80 LEU A O 1
ATOM 664 N N . GLY A 1 81 ? -18.357 2.113 23.041 1.00 97.56 81 GLY A N 1
ATOM 665 C CA . GLY A 1 81 ? -19.695 2.629 22.760 1.00 97.56 81 GLY A CA 1
ATOM 666 C C . GLY A 1 81 ? -20.596 2.606 23.995 1.00 97.56 81 GLY A C 1
ATOM 667 O O . GLY A 1 81 ? -21.258 3.597 24.283 1.00 97.56 81 GLY A O 1
ATOM 668 N N . LEU A 1 82 ? -20.572 1.515 24.767 1.00 97.62 82 LEU A N 1
ATOM 669 C CA . LEU A 1 82 ? -21.298 1.413 26.036 1.00 97.62 82 LEU A CA 1
ATOM 670 C C . LEU A 1 82 ? -20.778 2.402 27.081 1.00 97.62 82 LEU A C 1
ATOM 672 O O . LEU A 1 82 ? -21.573 3.009 27.793 1.00 97.62 82 LEU A O 1
ATOM 676 N N . PHE A 1 83 ? -19.459 2.577 27.167 1.00 97.19 83 PHE A N 1
ATOM 677 C CA . PHE A 1 83 ? -18.849 3.538 28.079 1.00 97.19 83 PHE A CA 1
ATOM 678 C C . PHE A 1 83 ? -19.268 4.972 27.744 1.00 97.19 83 PHE A C 1
ATOM 680 O O . PHE A 1 83 ? -19.734 5.688 28.627 1.00 97.19 83 PHE A O 1
ATOM 687 N N . LEU A 1 84 ? -19.163 5.373 26.473 1.00 96.31 84 LEU A N 1
ATOM 688 C CA . LEU A 1 84 ? -19.604 6.694 26.023 1.00 96.31 84 LEU A CA 1
ATOM 689 C C . LEU A 1 84 ? -21.099 6.886 26.267 1.00 96.31 84 LEU A C 1
ATOM 691 O O . LEU A 1 84 ? -21.488 7.887 26.854 1.00 96.31 84 LEU A O 1
ATOM 695 N N . TRP A 1 85 ? -21.927 5.894 25.932 1.00 96.19 85 TRP A N 1
ATOM 696 C CA . TRP A 1 85 ? -23.363 5.951 26.200 1.00 96.19 85 TRP A CA 1
ATOM 697 C C . TRP A 1 85 ? -23.679 6.144 27.690 1.00 96.19 85 TRP A C 1
ATOM 699 O O . TRP A 1 85 ? -24.558 6.937 28.033 1.00 96.19 85 TRP A O 1
ATOM 709 N N . ALA A 1 86 ? -22.963 5.455 28.583 1.00 95.94 86 ALA A N 1
ATOM 710 C CA . ALA A 1 86 ? -23.143 5.595 30.026 1.00 95.94 86 ALA A CA 1
ATOM 711 C C . ALA A 1 86 ? -22.738 6.991 30.522 1.00 95.94 86 ALA A C 1
ATOM 713 O O . ALA A 1 86 ? -23.456 7.589 31.325 1.00 95.94 86 ALA A O 1
ATOM 714 N N . VAL A 1 87 ? -21.618 7.524 30.026 1.00 95.88 87 VAL A N 1
ATOM 715 C CA . VAL A 1 87 ? -21.154 8.877 30.358 1.00 95.88 87 VAL A CA 1
ATOM 716 C C . VAL A 1 87 ? -22.133 9.923 29.838 1.00 95.88 87 VAL A C 1
ATOM 718 O O . VAL A 1 87 ? -22.567 10.769 30.612 1.00 95.88 87 VAL A O 1
ATOM 721 N N . ASP A 1 88 ? -22.547 9.835 28.577 1.00 93.81 88 ASP A N 1
ATOM 722 C CA . ASP A 1 88 ? -23.484 10.775 27.960 1.00 93.81 88 ASP A CA 1
ATOM 723 C C . ASP A 1 88 ? -24.846 10.748 28.664 1.00 93.81 88 ASP A C 1
ATOM 725 O O . ASP A 1 88 ? -25.419 11.798 28.952 1.00 93.81 88 ASP A O 1
ATOM 729 N N . SER A 1 89 ? -25.339 9.558 29.022 1.00 92.06 89 SER A N 1
ATOM 730 C CA . SER A 1 89 ? -26.584 9.399 29.785 1.00 92.06 89 SER A CA 1
ATOM 731 C C . SER A 1 89 ? -26.461 9.957 31.205 1.00 92.06 89 SER A C 1
ATOM 733 O O . SER A 1 89 ? -27.384 10.608 31.695 1.00 92.06 89 SER A O 1
ATOM 735 N N . GLY A 1 90 ? -25.321 9.740 31.867 1.00 92.31 90 GLY A N 1
ATOM 736 C CA . GLY A 1 90 ? -25.043 10.281 33.198 1.00 92.31 90 GLY A CA 1
ATOM 737 C C . GLY A 1 90 ? -24.922 11.805 33.193 1.00 92.31 90 GLY A C 1
ATOM 738 O O . GLY A 1 90 ? -25.513 12.475 34.039 1.00 92.31 90 GLY A O 1
ATOM 739 N N . LEU A 1 91 ? -24.223 12.364 32.202 1.00 90.62 91 LEU A N 1
ATOM 740 C CA . LEU A 1 91 ? -24.132 13.805 31.985 1.00 90.62 91 LEU A CA 1
ATOM 741 C C . LEU A 1 91 ? -25.507 14.395 31.676 1.00 90.62 91 LEU A C 1
ATOM 743 O O . LEU A 1 91 ? -25.883 15.383 32.296 1.00 90.62 91 LEU A O 1
ATOM 747 N N . ALA A 1 92 ? -26.293 13.774 30.793 1.00 87.81 92 ALA A N 1
ATOM 748 C CA . ALA A 1 92 ? -27.658 14.202 30.505 1.00 87.81 92 ALA A CA 1
ATOM 749 C C . ALA A 1 92 ? -28.519 14.214 31.775 1.00 87.81 92 ALA A C 1
ATOM 751 O O . ALA A 1 92 ? -29.184 15.210 32.050 1.00 87.81 92 ALA A O 1
ATOM 752 N N . TRP A 1 93 ? -28.470 13.159 32.591 1.00 86.06 93 TRP A N 1
ATOM 753 C CA . TRP A 1 93 ? -29.210 13.104 33.852 1.00 86.06 93 TRP A CA 1
ATOM 754 C C . TRP A 1 93 ? -28.808 14.227 34.819 1.00 86.06 93 TRP A C 1
ATOM 756 O O . TRP A 1 93 ? -29.684 14.887 35.377 1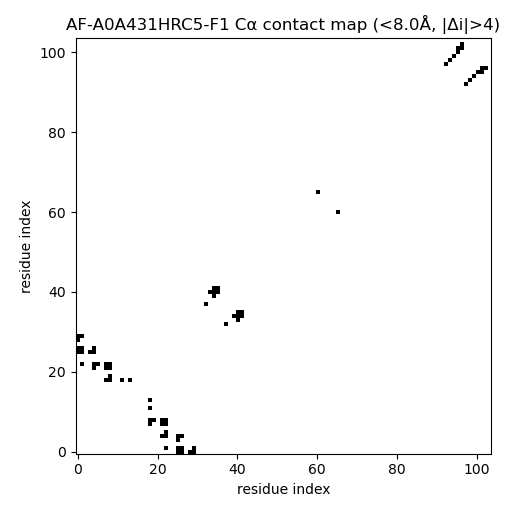.00 86.06 93 TRP A O 1
ATOM 766 N N . ILE A 1 94 ? -27.508 14.503 34.972 1.00 87.25 94 ILE A N 1
ATOM 767 C CA . ILE A 1 94 ? -27.012 15.591 35.830 1.00 87.25 94 ILE A CA 1
ATOM 768 C C . ILE A 1 94 ? -27.443 16.957 35.284 1.00 87.25 94 ILE A C 1
ATOM 770 O O . ILE A 1 94 ? -27.968 17.783 36.028 1.00 87.25 94 ILE A O 1
ATOM 774 N N . LEU A 1 95 ? -27.254 17.205 33.989 1.00 86.38 95 LEU A N 1
ATOM 775 C CA . LEU A 1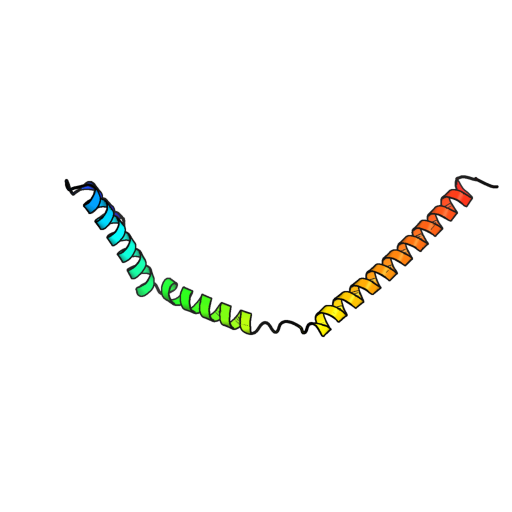 95 ? -27.584 18.484 33.359 1.00 86.38 95 LEU A CA 1
ATOM 776 C C . LEU A 1 95 ? -29.098 18.753 33.396 1.00 86.38 95 LEU A C 1
ATOM 778 O O . LEU A 1 95 ? -29.522 19.831 33.813 1.00 86.38 95 LEU A O 1
ATOM 782 N N . TYR A 1 96 ? -29.927 17.778 33.014 1.00 82.31 96 TYR A N 1
ATOM 783 C CA . TYR A 1 96 ? -31.385 17.934 33.013 1.00 82.31 96 TYR A CA 1
ATOM 784 C C . TYR A 1 96 ? -31.982 17.934 34.425 1.00 82.31 96 TYR A C 1
ATOM 786 O O . TYR A 1 96 ? -32.897 18.712 34.693 1.00 82.31 96 TYR A O 1
ATOM 794 N N . GLY A 1 97 ? -31.463 17.095 35.326 1.00 78.75 97 GLY A N 1
ATOM 795 C CA . GLY A 1 97 ? -31.976 16.946 36.686 1.00 78.75 97 GLY A CA 1
ATOM 796 C C . GLY A 1 97 ? -31.553 18.065 37.637 1.00 78.75 97 GLY A C 1
ATOM 797 O O . GLY A 1 97 ? -32.373 18.531 38.423 1.00 78.75 97 GLY A O 1
ATOM 798 N N . VAL A 1 98 ? -30.297 18.522 37.568 1.00 74.25 98 VAL A N 1
ATOM 799 C CA . VAL A 1 98 ? -29.735 19.487 38.533 1.00 74.25 98 VAL A CA 1
ATOM 800 C C . VAL A 1 98 ? -29.791 20.923 38.015 1.00 74.25 98 VAL A C 1
ATOM 802 O O . VAL A 1 98 ? -30.098 21.829 38.784 1.00 74.25 98 VAL A O 1
ATOM 805 N N . ILE A 1 99 ? -29.508 21.153 36.727 1.00 68.75 99 ILE A N 1
ATOM 806 C CA . ILE A 1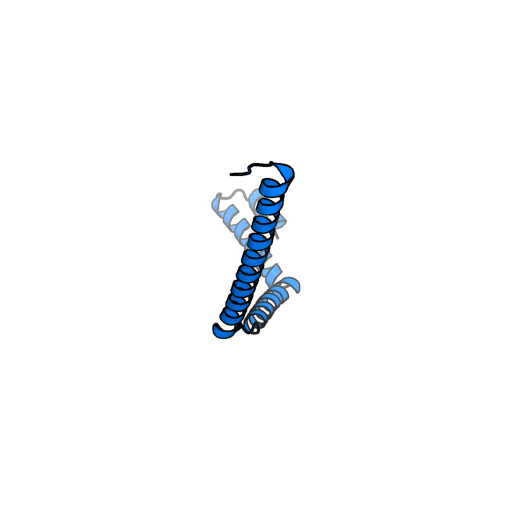 99 ? -29.365 22.515 36.180 1.00 68.75 99 ILE A CA 1
ATOM 807 C C . ILE A 1 99 ? -30.676 23.022 35.574 1.00 68.75 99 ILE A C 1
ATOM 809 O O . ILE A 1 99 ? -31.023 24.187 35.750 1.00 68.75 99 ILE A O 1
ATOM 813 N N . LEU A 1 100 ? -31.420 22.164 34.872 1.00 67.38 100 LEU A N 1
ATOM 814 C CA . LEU A 1 100 ? -32.648 22.565 34.175 1.00 67.38 100 LEU A CA 1
ATOM 815 C C . LEU A 1 100 ? -33.916 22.464 35.036 1.00 67.38 100 LEU A C 1
ATOM 817 O O . LEU A 1 100 ? -34.969 22.924 34.603 1.00 67.38 100 LEU A O 1
ATOM 821 N N . GLY A 1 101 ? -33.831 21.907 36.251 1.00 63.69 101 GLY A N 1
ATOM 822 C CA . GLY A 1 101 ? -34.906 21.969 37.246 1.00 63.69 101 GLY A CA 1
ATOM 823 C C . GLY A 1 101 ? -36.261 21.464 36.748 1.00 63.69 101 GLY A C 1
ATOM 824 O O . GLY A 1 101 ? -37.295 21.929 37.227 1.00 63.69 101 GLY A O 1
ATOM 825 N N . LYS A 1 102 ? -36.295 20.532 35.787 1.00 60.59 102 LYS A N 1
ATOM 826 C CA . LYS A 1 102 ? -37.545 19.878 35.395 1.00 60.59 102 LYS A CA 1
ATOM 827 C C . LYS A 1 102 ? -37.834 18.770 36.408 1.00 60.59 102 LYS A C 1
ATOM 829 O O . LYS A 1 102 ? -37.594 17.591 36.169 1.00 60.59 102 LYS A O 1
ATOM 834 N N . GLY A 1 103 ? -38.257 19.208 37.590 1.00 66.44 103 GLY A N 1
ATOM 835 C CA . GLY A 1 103 ? -38.969 18.379 38.545 1.00 66.44 103 GLY A CA 1
ATOM 836 C C . GLY A 1 103 ? -40.376 18.093 38.027 1.00 66.44 103 GLY A C 1
ATOM 837 O O . GLY A 1 103 ? -41.041 19.004 37.533 1.00 66.44 103 GLY A O 1
ATOM 838 N N . SER A 1 104 ? -40.794 16.842 38.227 1.00 48.00 104 SER A N 1
ATOM 839 C CA . SER A 1 104 ? -42.100 16.262 37.885 1.00 48.00 104 SER A CA 1
ATOM 840 C C . SER A 1 104 ? -42.402 16.037 36.405 1.00 48.00 104 SER A C 1
ATOM 842 O O . SER A 1 104 ? -42.087 16.881 35.539 1.00 48.00 104 SER A O 1
#

Sequence (104 aa):
FIIAGLGVFYGVQAASWIKWVGFIASIVIALGVFYFLSPVGVNLHKYFKESYREIQKVVWPTRKETMQFTWIVFLFVIILGLFLWAVDSGLAWILYGVILGKGS

Foldseek 3Di:
DQVVLVCQLPVDPDDNVVSVVSNVVVVVVVVVCCLPVPPVNVVVVVVVVVVVVVVVVPPDDDPVVVVVVVVVVVVVVVVVVVVVVVVVVVVCCCCCVPPVVPDD

Nearest PDB structures (foldseek):
  1sc5-assembly1_B  TM=2.801E-01  e=5.491E+00  Aquifex aeolicus